Protein AF-A0A397IY82-F1 (afdb_monomer_lite)

InterPro domains:
  IPR011335 Restriction endonuclease type II-like [SSF52980] (8-62)

Radius of gyration: 42.34 Å; chains: 1; bounding box: 82×39×107 Å

pLDDT: mean 76.05, std 20.31, range [36.28, 97.94]

Structure (mmCIF, N/CA/C/O backbone):
data_AF-A0A397IY82-F1
#
_entry.id   AF-A0A397IY82-F1
#
loop_
_atom_site.group_PDB
_atom_site.id
_atom_site.type_symbol
_atom_site.label_atom_id
_atom_site.label_alt_id
_atom_site.label_comp_id
_atom_site.label_asym_id
_atom_site.label_entity_id
_atom_site.label_seq_id
_atom_site.pdbx_PDB_ins_code
_atom_site.Cartn_x
_atom_site.Cartn_y
_atom_site.Cartn_z
_atom_site.occupancy
_atom_site.B_iso_or_equiv
_atom_site.auth_seq_id
_atom_site.auth_comp_id
_atom_site.auth_asym_id
_atom_site.auth_atom_id
_atom_site.pdbx_PDB_model_num
ATOM 1 N N . MET A 1 1 ? 24.489 -27.872 -37.415 1.00 37.66 1 MET A N 1
ATOM 2 C CA . MET A 1 1 ? 24.219 -27.002 -36.257 1.00 37.66 1 MET A CA 1
ATOM 3 C C . MET A 1 1 ? 25.438 -26.123 -36.107 1.00 37.66 1 MET A C 1
ATOM 5 O O . MET A 1 1 ? 26.478 -26.628 -35.717 1.00 37.66 1 MET A O 1
ATOM 9 N N . SER A 1 2 ? 25.359 -24.897 -36.610 1.00 36.28 2 SER A N 1
ATOM 10 C CA . SER A 1 2 ? 26.446 -23.918 -36.599 1.00 36.28 2 SER A CA 1
ATOM 11 C C . SER A 1 2 ? 26.082 -22.842 -35.586 1.00 36.28 2 SER A C 1
ATOM 13 O O . SER A 1 2 ? 25.026 -22.225 -35.716 1.00 36.28 2 SER A O 1
ATOM 15 N N . ASP A 1 3 ? 26.927 -22.679 -34.573 1.00 41.50 3 ASP A N 1
ATOM 16 C CA . ASP A 1 3 ? 26.772 -21.712 -33.490 1.00 41.50 3 ASP A CA 1
ATOM 17 C C . ASP A 1 3 ? 26.887 -20.278 -34.036 1.00 41.50 3 ASP A C 1
ATOM 19 O O . ASP A 1 3 ? 27.980 -19.726 -34.157 1.00 41.50 3 ASP A O 1
ATOM 23 N N . SER A 1 4 ? 25.757 -19.664 -34.395 1.00 46.00 4 SER A N 1
ATOM 24 C CA . SER A 1 4 ? 25.658 -18.260 -34.819 1.00 46.00 4 SER A CA 1
ATOM 25 C C . SER A 1 4 ? 25.541 -17.332 -33.602 1.00 46.00 4 SER A C 1
ATOM 27 O O . SER A 1 4 ? 24.536 -16.656 -33.401 1.00 46.00 4 SER A O 1
ATOM 29 N N . ASN A 1 5 ? 26.559 -17.361 -32.742 1.00 49.09 5 ASN A N 1
ATOM 30 C CA . ASN A 1 5 ? 26.774 -16.348 -31.705 1.00 49.09 5 ASN A CA 1
ATOM 31 C C . ASN A 1 5 ? 27.835 -15.356 -32.196 1.00 49.09 5 ASN A C 1
ATOM 33 O O . ASN A 1 5 ? 28.826 -15.095 -31.507 1.00 49.09 5 ASN A O 1
ATOM 37 N N . SER A 1 6 ? 27.679 -14.843 -33.419 1.00 61.25 6 SER A N 1
ATOM 38 C CA . SER A 1 6 ? 28.545 -13.764 -33.876 1.00 61.25 6 SER A CA 1
ATOM 39 C C . SER A 1 6 ? 28.092 -12.454 -33.221 1.00 61.25 6 SER A C 1
ATOM 41 O O . SER A 1 6 ? 26.908 -12.232 -32.971 1.00 61.25 6 SER A O 1
ATOM 43 N N . ILE A 1 7 ? 29.037 -11.568 -32.905 1.00 58.38 7 ILE A N 1
ATOM 44 C CA . ILE A 1 7 ? 28.741 -10.226 -32.372 1.00 58.38 7 ILE A CA 1
ATOM 45 C C . ILE A 1 7 ? 27.779 -9.465 -33.312 1.00 58.38 7 ILE A C 1
ATOM 47 O O . ILE A 1 7 ? 26.938 -8.702 -32.837 1.00 58.38 7 ILE A O 1
ATOM 51 N N . GLY A 1 8 ? 27.846 -9.748 -34.621 1.00 60.19 8 GLY A N 1
ATOM 52 C CA . GLY A 1 8 ? 26.930 -9.228 -35.637 1.00 60.19 8 GLY A CA 1
ATOM 53 C C . GLY A 1 8 ? 25.472 -9.640 -35.418 1.00 60.19 8 GLY A C 1
ATOM 54 O O . GLY A 1 8 ? 24.603 -8.771 -35.429 1.00 60.19 8 GLY A O 1
ATOM 55 N N . ASP A 1 9 ? 25.205 -10.912 -35.104 1.00 66.81 9 ASP A N 1
ATOM 56 C CA . ASP A 1 9 ? 23.837 -11.421 -34.891 1.00 66.81 9 ASP A CA 1
ATOM 57 C C . ASP A 1 9 ? 23.149 -10.742 -33.691 1.00 66.81 9 ASP A C 1
ATOM 59 O O . ASP A 1 9 ? 21.949 -10.449 -33.717 1.00 66.81 9 ASP A O 1
ATOM 63 N N . ASN A 1 10 ? 23.919 -10.442 -32.638 1.00 70.69 10 ASN A N 1
ATOM 64 C CA . ASN A 1 10 ? 23.425 -9.732 -31.454 1.00 70.69 10 ASN A CA 1
ATOM 65 C C . ASN A 1 10 ? 23.108 -8.261 -31.756 1.00 70.69 10 ASN A C 1
ATOM 67 O O . ASN A 1 10 ? 22.097 -7.737 -31.282 1.00 70.69 10 ASN A O 1
ATOM 71 N N . PHE A 1 11 ? 23.955 -7.591 -32.542 1.00 75.06 11 PHE A N 1
ATOM 72 C CA . PHE A 1 11 ? 23.732 -6.201 -32.936 1.00 75.06 11 PHE A CA 1
ATOM 73 C C . PHE A 1 11 ? 22.514 -6.069 -33.857 1.00 75.06 11 PHE A C 1
ATOM 75 O O . PHE A 1 11 ? 21.655 -5.214 -33.634 1.00 75.06 11 PHE A O 1
ATOM 82 N N . GLU A 1 12 ? 22.375 -6.967 -34.828 1.00 78.62 12 GLU A N 1
ATOM 83 C CA . GLU A 1 12 ? 21.211 -7.020 -35.708 1.00 78.62 12 GLU A CA 1
ATOM 84 C C . GLU A 1 12 ? 19.914 -7.277 -34.919 1.00 78.62 12 GLU A C 1
ATOM 86 O O . GLU A 1 12 ? 18.902 -6.603 -35.127 1.00 78.62 12 GLU A O 1
ATOM 91 N N . GLN A 1 13 ? 19.944 -8.193 -33.943 1.00 80.56 13 GLN A N 1
ATOM 92 C CA . GLN A 1 13 ? 18.797 -8.468 -33.072 1.00 80.56 13 GLN A CA 1
ATOM 93 C C . GLN A 1 13 ? 18.370 -7.236 -32.255 1.00 80.56 13 GLN A C 1
ATOM 95 O O . GLN A 1 13 ? 17.172 -6.998 -32.084 1.00 80.56 13 GLN A O 1
ATOM 100 N N . LEU A 1 14 ? 19.322 -6.436 -31.767 1.00 79.56 14 LEU A N 1
ATOM 101 C CA . LEU A 1 14 ? 19.031 -5.188 -31.052 1.00 79.56 14 LEU A CA 1
ATOM 102 C C . LEU A 1 14 ? 18.352 -4.159 -31.960 1.00 79.56 14 LEU A C 1
ATOM 104 O O . LEU A 1 14 ? 17.339 -3.571 -31.571 1.00 79.56 14 LEU A O 1
ATOM 108 N N . VAL A 1 15 ? 18.868 -3.974 -33.178 1.00 82.38 15 VAL A N 1
ATOM 109 C CA . VAL A 1 15 ? 18.277 -3.067 -34.174 1.00 82.38 15 VAL A CA 1
ATOM 110 C C . VAL A 1 15 ? 16.856 -3.507 -34.538 1.00 82.38 15 VAL A C 1
ATOM 112 O O . VAL A 1 15 ? 15.945 -2.676 -34.574 1.00 82.38 15 VAL A O 1
ATOM 115 N N . LEU A 1 16 ? 16.630 -4.811 -34.715 1.00 83.12 16 LEU A N 1
ATOM 116 C CA . LEU A 1 16 ? 15.302 -5.370 -34.971 1.00 83.12 16 LEU A CA 1
ATOM 117 C C . LEU A 1 16 ? 14.317 -5.044 -33.833 1.00 83.12 16 LEU A C 1
ATOM 119 O O . LEU A 1 16 ? 13.211 -4.563 -34.085 1.00 83.12 16 LEU A O 1
ATOM 123 N N . CYS A 1 17 ? 14.725 -5.253 -32.577 1.00 80.19 17 CYS A N 1
ATOM 124 C CA . CYS A 1 17 ? 13.898 -4.962 -31.401 1.00 80.19 17 CYS A CA 1
ATOM 125 C C . CYS A 1 17 ? 13.532 -3.473 -31.288 1.00 80.19 17 CYS A C 1
ATOM 127 O O . CYS A 1 17 ? 12.402 -3.141 -30.919 1.00 80.19 17 CYS A O 1
ATOM 129 N N . LEU A 1 18 ? 14.459 -2.572 -31.621 1.00 82.31 18 LEU A N 1
ATOM 130 C CA . LEU A 1 18 ? 14.212 -1.126 -31.608 1.00 82.31 18 LEU A CA 1
ATOM 131 C C . LEU A 1 18 ? 13.189 -0.714 -32.666 1.00 82.31 18 LEU A C 1
ATOM 133 O O . LEU A 1 18 ? 12.260 0.034 -32.363 1.00 82.31 18 LEU A O 1
ATOM 137 N N . LEU A 1 19 ? 13.329 -1.232 -33.887 1.00 84.56 19 LEU A N 1
ATOM 138 C CA . LEU A 1 19 ? 12.406 -0.937 -34.983 1.00 84.56 19 LEU A CA 1
ATOM 139 C C . LEU A 1 19 ? 10.995 -1.457 -34.673 1.00 84.56 19 LEU A C 1
ATOM 141 O O . LEU A 1 19 ? 10.022 -0.718 -34.834 1.00 84.56 19 LEU A O 1
ATOM 145 N N . LEU A 1 20 ? 10.878 -2.669 -34.122 1.00 82.19 20 LEU A N 1
ATOM 146 C CA . LEU A 1 20 ? 9.595 -3.205 -33.654 1.00 82.19 20 LEU A CA 1
ATOM 147 C C . LEU A 1 20 ? 8.976 -2.342 -32.544 1.00 82.19 20 LEU A C 1
ATOM 149 O O . LEU A 1 20 ? 7.778 -2.068 -32.572 1.00 82.19 20 LEU A O 1
ATOM 153 N N . SER A 1 21 ? 9.791 -1.855 -31.602 1.00 78.00 21 SER A N 1
ATOM 154 C CA . SER A 1 21 ? 9.334 -0.972 -30.515 1.00 78.00 21 SER A CA 1
ATOM 155 C C . SER A 1 21 ? 8.841 0.392 -31.015 1.00 78.00 21 SER A C 1
ATOM 157 O O . SER A 1 21 ? 8.045 1.045 -30.343 1.00 78.00 21 SER A O 1
ATOM 159 N N . ALA A 1 22 ? 9.291 0.815 -32.198 1.00 80.69 22 ALA A N 1
ATOM 160 C CA . ALA A 1 22 ? 8.836 2.018 -32.888 1.00 80.69 22 ALA A CA 1
ATOM 161 C C . ALA A 1 22 ? 7.638 1.767 -33.830 1.00 80.69 22 ALA A C 1
ATOM 163 O O . ALA A 1 22 ? 7.318 2.626 -34.649 1.00 80.69 22 ALA A O 1
ATOM 164 N N . ASN A 1 23 ? 6.964 0.611 -33.727 1.00 85.38 23 ASN A N 1
ATOM 165 C CA . ASN A 1 23 ? 5.872 0.179 -34.612 1.00 85.38 23 ASN A CA 1
ATOM 166 C C . ASN A 1 23 ? 6.265 0.095 -36.099 1.00 85.38 23 ASN A C 1
ATOM 168 O O . ASN A 1 23 ? 5.424 0.257 -36.988 1.00 85.38 23 ASN A O 1
ATOM 172 N N . VAL A 1 24 ? 7.538 -0.174 -36.389 1.00 86.06 24 VAL A N 1
ATOM 173 C CA . VAL A 1 24 ? 7.998 -0.469 -37.747 1.00 86.06 24 VAL A CA 1
ATOM 174 C C . VAL A 1 24 ? 7.767 -1.949 -38.040 1.00 86.06 24 VAL A C 1
ATOM 176 O O . VAL A 1 24 ? 8.139 -2.816 -37.249 1.00 86.06 24 VAL A O 1
ATOM 179 N N . VAL A 1 25 ? 7.189 -2.257 -39.203 1.00 87.06 25 VAL A N 1
ATOM 180 C CA . VAL A 1 25 ? 7.074 -3.642 -39.678 1.00 87.06 25 VAL A CA 1
ATOM 181 C C . VAL A 1 25 ? 8.408 -4.030 -40.300 1.00 87.06 25 VAL A C 1
ATOM 183 O O . VAL A 1 25 ? 8.731 -3.532 -41.374 1.00 87.06 25 VAL A O 1
ATOM 186 N N . VAL A 1 26 ? 9.184 -4.888 -39.637 1.00 89.81 26 VAL A N 1
ATOM 187 C CA . VAL A 1 26 ? 10.527 -5.307 -40.077 1.00 89.81 26 VAL A CA 1
ATOM 188 C C . VAL A 1 26 ? 10.691 -6.823 -40.086 1.00 89.81 26 VAL A C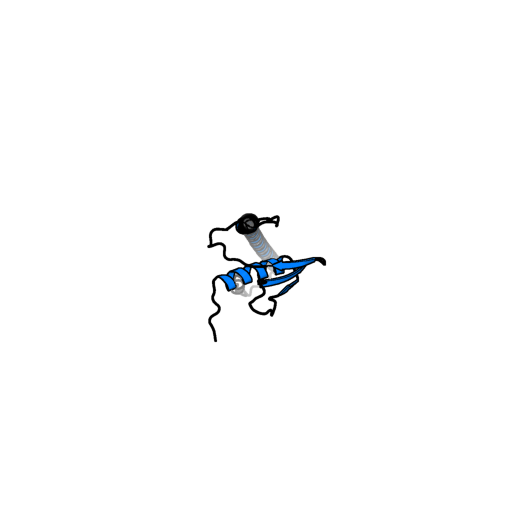 1
ATOM 190 O O . VAL A 1 26 ? 10.017 -7.537 -39.345 1.00 89.81 26 VAL A O 1
ATOM 193 N N . SER A 1 27 ? 11.608 -7.316 -40.916 1.00 84.31 27 SER A N 1
ATOM 194 C CA . SER A 1 27 ? 11.978 -8.730 -41.006 1.00 84.31 27 SER A CA 1
ATOM 195 C C . SER A 1 27 ? 13.418 -8.902 -41.491 1.00 84.31 27 SER A C 1
ATOM 197 O O . SER A 1 27 ? 13.970 -8.007 -42.137 1.00 84.31 27 SER A O 1
ATOM 199 N N . ARG A 1 28 ? 13.997 -10.074 -41.208 1.00 84.56 28 ARG A N 1
ATOM 200 C CA . ARG A 1 28 ? 15.257 -10.516 -41.812 1.00 84.56 28 ARG A CA 1
ATOM 201 C C . ARG A 1 28 ? 14.983 -11.020 -43.227 1.00 84.56 28 ARG A C 1
ATOM 203 O O . ARG A 1 28 ? 14.172 -11.942 -43.378 1.00 84.56 28 ARG A O 1
ATOM 210 N N . PRO A 1 29 ? 15.589 -10.431 -44.263 1.00 82.00 29 PRO A N 1
ATOM 211 C CA . PRO A 1 29 ? 15.344 -10.857 -45.624 1.00 82.00 29 PRO A CA 1
ATOM 212 C C . PRO A 1 29 ? 16.097 -12.165 -45.914 1.00 82.00 29 PRO A C 1
ATOM 214 O O . PRO A 1 29 ? 17.236 -12.356 -45.506 1.00 82.00 29 PRO A O 1
ATOM 217 N N . ASN A 1 30 ? 15.459 -13.086 -46.638 1.00 77.44 30 ASN A N 1
ATOM 218 C CA . ASN A 1 30 ? 16.096 -14.327 -47.084 1.00 77.44 30 ASN A CA 1
ATOM 219 C C . ASN A 1 30 ? 16.757 -14.098 -48.452 1.00 77.44 30 ASN A C 1
ATOM 221 O O . ASN A 1 30 ? 16.217 -14.495 -49.487 1.00 77.44 30 ASN A O 1
ATOM 225 N N . LEU A 1 31 ? 17.864 -13.356 -48.451 1.00 72.88 31 LEU A N 1
ATOM 226 C CA . LEU A 1 31 ? 18.595 -12.942 -49.650 1.00 72.88 31 LEU A CA 1
ATOM 227 C C . LEU A 1 31 ? 19.921 -13.708 -49.778 1.00 72.88 31 LEU A C 1
ATOM 229 O O . LEU A 1 31 ? 20.465 -14.171 -48.776 1.00 72.88 31 LEU A O 1
ATOM 233 N N . PRO A 1 32 ? 20.451 -13.873 -51.005 1.00 69.94 32 PRO A N 1
ATOM 234 C CA . PRO A 1 32 ? 21.789 -14.420 -51.198 1.00 69.94 32 PRO A CA 1
ATOM 235 C C . PRO A 1 32 ? 22.834 -13.532 -50.506 1.00 69.94 32 PRO A C 1
ATOM 237 O O . PRO A 1 32 ? 22.685 -12.312 -50.485 1.00 69.94 32 PRO A O 1
ATOM 240 N N . SER A 1 33 ? 23.905 -14.146 -49.991 1.00 62.00 33 SER A N 1
ATOM 241 C CA . SER A 1 33 ? 24.966 -13.517 -49.176 1.00 62.00 33 SER A CA 1
ATOM 242 C C . SER A 1 33 ? 25.663 -12.307 -49.805 1.00 62.00 33 SER A C 1
ATOM 244 O O . SER A 1 33 ? 26.395 -11.599 -49.125 1.00 62.00 33 SER A O 1
ATOM 246 N N . ASP A 1 34 ? 25.455 -12.084 -51.099 1.00 60.47 34 ASP A N 1
ATOM 247 C CA . ASP A 1 34 ? 26.058 -10.996 -51.865 1.00 60.47 34 ASP A CA 1
ATOM 248 C C . ASP A 1 34 ? 25.254 -9.688 -51.750 1.00 60.47 34 ASP A C 1
ATOM 250 O O . ASP A 1 34 ? 25.698 -8.639 -52.220 1.00 60.47 34 ASP A O 1
ATOM 254 N N . GLN A 1 35 ? 24.061 -9.729 -51.141 1.00 62.94 35 GLN A N 1
ATOM 255 C CA . GLN A 1 35 ? 23.290 -8.536 -50.805 1.00 62.94 35 GLN A CA 1
ATOM 256 C C . GLN A 1 35 ? 23.567 -8.124 -49.362 1.00 62.94 35 GLN A C 1
ATOM 258 O O . GLN A 1 35 ? 23.198 -8.800 -48.410 1.00 62.94 35 GLN A O 1
ATOM 263 N N . GLU A 1 36 ? 24.203 -6.966 -49.235 1.00 74.44 36 GLU A N 1
ATOM 264 C CA . GLU A 1 36 ? 24.573 -6.274 -48.001 1.00 74.44 36 GLU A CA 1
ATOM 265 C C . GLU A 1 36 ? 23.333 -5.687 -47.265 1.00 74.44 36 GLU A C 1
ATOM 267 O O . GLU A 1 36 ? 23.288 -4.498 -46.952 1.00 74.44 36 GLU A O 1
ATOM 272 N N . ILE A 1 37 ? 22.281 -6.487 -47.041 1.00 80.62 37 ILE A N 1
ATOM 273 C CA . ILE A 1 37 ? 21.038 -6.065 -46.371 1.00 80.62 37 ILE A CA 1
ATOM 274 C C . ILE A 1 37 ? 20.710 -7.023 -45.229 1.00 80.62 37 ILE A C 1
ATOM 276 O O . ILE A 1 37 ? 20.391 -8.185 -45.470 1.00 80.62 37 ILE A O 1
ATOM 280 N N . ASP A 1 38 ? 20.670 -6.493 -44.008 1.00 82.62 38 ASP A N 1
ATOM 281 C CA . ASP A 1 38 ? 20.447 -7.297 -42.802 1.00 82.62 38 ASP A CA 1
ATOM 282 C C . ASP A 1 38 ? 18.988 -7.222 -42.325 1.00 82.62 38 ASP A C 1
ATOM 284 O O . ASP A 1 38 ? 18.400 -8.218 -41.907 1.00 82.62 38 ASP A O 1
ATOM 288 N N . ILE A 1 39 ? 18.341 -6.053 -42.436 1.00 87.19 39 ILE A N 1
ATOM 289 C CA . ILE A 1 39 ? 16.934 -5.872 -42.040 1.00 87.19 39 ILE A CA 1
ATOM 290 C C . ILE A 1 39 ? 16.187 -5.080 -43.113 1.00 87.19 39 ILE A C 1
ATOM 292 O O . ILE A 1 39 ? 16.645 -4.034 -43.575 1.00 87.19 39 ILE A O 1
ATOM 296 N N . MET A 1 40 ? 14.988 -5.542 -43.466 1.00 87.75 40 MET A N 1
ATOM 297 C CA . MET A 1 40 ? 14.086 -4.836 -44.374 1.00 87.75 40 MET A CA 1
ATOM 298 C C . MET A 1 40 ? 12.712 -4.651 -43.736 1.00 87.75 40 MET A C 1
ATOM 300 O O . MET A 1 40 ? 12.209 -5.531 -43.032 1.00 87.75 40 MET A O 1
ATOM 304 N N . GLY A 1 41 ? 12.081 -3.511 -43.991 1.00 88.88 41 GLY A N 1
ATOM 305 C CA . GLY A 1 41 ? 10.773 -3.215 -43.438 1.00 88.88 41 GLY A CA 1
ATOM 306 C C . GLY A 1 41 ? 10.053 -2.050 -44.087 1.00 88.88 41 GLY A C 1
ATOM 307 O O . GLY A 1 41 ? 10.467 -1.518 -45.117 1.00 88.88 41 GLY A O 1
ATOM 308 N N . SER A 1 42 ? 8.952 -1.654 -43.461 1.00 87.69 42 SER A N 1
ATOM 309 C CA . SER A 1 42 ? 8.165 -0.501 -43.873 1.00 87.69 42 SER A CA 1
ATOM 310 C C . SER A 1 42 ? 7.656 0.293 -42.678 1.00 87.69 42 SER A C 1
ATOM 312 O O . SER A 1 42 ? 7.251 -0.281 -41.662 1.00 87.69 42 SER A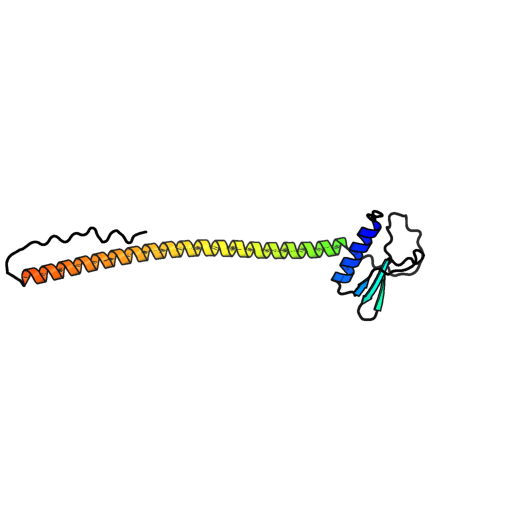 O 1
ATOM 314 N N . TYR A 1 43 ? 7.640 1.615 -42.824 1.00 88.06 43 TYR A N 1
ATOM 315 C CA . TYR A 1 43 ? 7.064 2.541 -41.854 1.00 88.06 43 TYR A CA 1
ATOM 316 C C . TYR A 1 43 ? 6.318 3.648 -42.592 1.00 88.06 43 TYR A C 1
ATOM 318 O O . TYR A 1 43 ? 6.898 4.317 -43.441 1.00 88.06 43 TYR A O 1
ATOM 326 N N . HIS A 1 44 ? 5.025 3.827 -42.308 1.00 87.12 44 HIS A N 1
ATOM 327 C CA . HIS A 1 44 ? 4.182 4.862 -42.930 1.00 87.12 44 HIS A CA 1
ATOM 328 C C . HIS A 1 44 ? 4.282 4.960 -44.469 1.00 87.12 44 HIS A C 1
ATOM 330 O O . HIS A 1 44 ? 4.289 6.050 -45.031 1.00 87.12 44 HIS A O 1
ATOM 336 N N . GLY A 1 45 ? 4.350 3.816 -45.159 1.00 84.62 45 GLY A N 1
ATOM 337 C CA . GLY A 1 45 ? 4.432 3.761 -46.625 1.00 84.62 45 GLY A CA 1
ATOM 338 C C . GLY A 1 45 ? 5.839 3.950 -47.203 1.00 84.62 45 GLY A C 1
ATOM 339 O O . GLY A 1 45 ? 6.002 3.867 -48.418 1.00 84.62 45 GLY A O 1
ATOM 340 N N . PHE A 1 46 ? 6.855 4.146 -46.362 1.00 84.38 46 PHE A N 1
ATOM 341 C CA . PHE A 1 46 ? 8.259 4.183 -46.767 1.00 84.38 46 PHE A CA 1
ATOM 342 C C . PHE A 1 46 ? 8.912 2.816 -46.584 1.00 84.38 46 PHE A C 1
ATOM 344 O O . PHE A 1 46 ? 8.686 2.152 -45.571 1.00 84.38 46 PHE A O 1
ATOM 351 N N . ALA A 1 47 ? 9.743 2.417 -47.548 1.00 86.44 47 ALA A N 1
ATOM 352 C CA . ALA A 1 47 ? 10.610 1.254 -47.414 1.00 86.44 47 ALA A CA 1
ATOM 353 C C . ALA A 1 47 ? 11.817 1.605 -46.535 1.00 86.44 47 ALA A C 1
ATOM 355 O O . ALA A 1 47 ? 12.456 2.640 -46.728 1.00 86.44 47 ALA A O 1
ATOM 356 N N . ILE A 1 48 ? 12.124 0.729 -45.583 1.00 84.00 48 ILE A N 1
ATOM 357 C CA . ILE A 1 48 ? 13.289 0.823 -44.706 1.00 84.00 48 ILE A CA 1
ATOM 358 C C . ILE A 1 48 ? 14.204 -0.346 -45.039 1.00 84.00 48 ILE A C 1
ATOM 360 O O . ILE A 1 48 ? 13.780 -1.500 -45.030 1.00 84.00 48 ILE A O 1
ATOM 364 N N . ILE A 1 49 ? 15.461 -0.032 -45.322 1.00 86.56 49 ILE A N 1
ATOM 365 C CA . ILE A 1 49 ? 16.527 -0.997 -45.572 1.00 86.56 49 ILE A CA 1
ATOM 366 C C . ILE A 1 49 ? 17.642 -0.639 -44.601 1.00 86.56 49 ILE A C 1
ATOM 368 O O . ILE A 1 49 ? 18.079 0.513 -44.565 1.00 86.56 49 ILE A O 1
ATOM 372 N N . VAL A 1 50 ? 18.058 -1.602 -43.786 1.00 83.19 50 VAL A N 1
ATOM 373 C CA . VAL A 1 50 ? 19.100 -1.412 -42.782 1.00 83.19 50 VAL A CA 1
ATOM 374 C C . VAL A 1 50 ? 20.221 -2.393 -43.042 1.00 83.19 50 VAL A C 1
ATOM 376 O O . VAL A 1 50 ? 19.997 -3.587 -43.241 1.00 83.19 50 VAL A O 1
ATOM 379 N N . GLN A 1 51 ? 21.427 -1.847 -42.996 1.00 84.56 51 GLN A N 1
ATOM 380 C CA . GLN A 1 51 ? 22.655 -2.603 -43.010 1.00 84.56 51 GLN A CA 1
ATOM 381 C C . GLN A 1 51 ? 23.429 -2.337 -41.715 1.00 84.56 51 GLN A C 1
ATOM 383 O O . GLN A 1 51 ? 23.728 -1.190 -41.370 1.00 84.56 51 GLN A O 1
ATOM 388 N N . CYS A 1 52 ? 23.750 -3.405 -41.006 1.00 78.25 52 CYS A N 1
ATOM 389 C CA . CYS A 1 52 ? 24.459 -3.455 -39.746 1.00 78.25 52 CYS A CA 1
ATOM 390 C C . CYS A 1 52 ? 25.951 -3.713 -40.007 1.00 78.25 52 CYS A C 1
ATOM 392 O O . CYS A 1 52 ? 26.371 -4.842 -40.237 1.00 78.25 52 CYS A O 1
ATOM 394 N N . LYS A 1 53 ? 26.783 -2.665 -39.946 1.00 73.25 53 LYS A N 1
ATOM 395 C CA . LYS A 1 53 ? 28.250 -2.800 -40.017 1.00 73.25 53 LYS A CA 1
ATOM 396 C C . LYS A 1 53 ? 28.872 -2.622 -38.636 1.00 73.25 53 LYS A C 1
ATOM 398 O O . LYS A 1 53 ? 28.613 -1.620 -37.973 1.00 73.25 53 LYS A O 1
ATOM 403 N N . ASP A 1 54 ? 29.724 -3.563 -38.233 1.00 64.94 54 ASP A N 1
ATOM 404 C CA . ASP A 1 54 ? 30.592 -3.388 -37.067 1.00 64.94 54 ASP A CA 1
ATOM 405 C C . ASP A 1 54 ? 31.709 -2.389 -37.424 1.00 64.94 54 ASP A C 1
ATOM 407 O O . ASP A 1 54 ? 32.463 -2.585 -38.380 1.00 64.94 54 ASP A O 1
ATOM 411 N N . LEU A 1 55 ? 31.785 -1.278 -36.692 1.00 60.78 55 LEU A N 1
ATOM 412 C CA . LEU A 1 55 ? 32.669 -0.143 -36.987 1.00 60.78 55 LEU A CA 1
ATOM 413 C C . LEU A 1 55 ? 34.086 -0.297 -36.414 1.00 60.78 55 LEU A C 1
ATOM 415 O O . LEU A 1 55 ? 34.854 0.663 -36.406 1.00 60.78 55 LEU A O 1
ATOM 419 N N . ASN A 1 56 ? 34.487 -1.501 -36.002 1.00 53.97 56 ASN A N 1
ATOM 420 C CA . ASN A 1 56 ? 35.858 -1.790 -35.558 1.00 53.97 56 ASN A CA 1
ATOM 421 C C . ASN A 1 56 ? 36.931 -1.713 -36.674 1.00 53.97 56 ASN A C 1
ATOM 423 O O . ASN A 1 56 ? 38.087 -2.075 -36.452 1.00 53.97 56 ASN A O 1
ATOM 427 N N . VAL A 1 57 ? 36.587 -1.208 -37.864 1.00 48.09 57 VAL A N 1
ATOM 428 C CA . VAL A 1 57 ? 37.515 -0.932 -38.970 1.00 48.09 57 VAL A CA 1
ATOM 429 C C . VAL A 1 57 ? 37.565 0.585 -39.213 1.00 48.09 57 VAL A C 1
ATOM 431 O O . VAL A 1 57 ? 36.507 1.205 -39.339 1.00 48.09 57 VAL A O 1
ATOM 434 N N . PRO A 1 58 ? 38.756 1.215 -39.298 1.00 39.25 58 PRO A N 1
ATOM 435 C CA . PRO A 1 58 ? 38.866 2.651 -39.534 1.00 39.25 58 PRO A CA 1
ATOM 436 C C . PRO A 1 58 ? 38.196 3.022 -40.861 1.00 39.25 58 PRO A C 1
ATOM 438 O O . PRO A 1 58 ? 38.555 2.522 -41.926 1.00 39.25 58 PRO A O 1
ATOM 441 N N . ILE A 1 59 ? 37.190 3.890 -40.768 1.00 46.97 59 ILE A N 1
ATOM 442 C CA . ILE A 1 59 ? 36.307 4.282 -41.866 1.00 46.97 59 ILE A CA 1
ATOM 443 C C . ILE A 1 59 ? 37.121 5.017 -42.940 1.00 46.97 59 ILE A C 1
ATOM 445 O O . ILE A 1 59 ? 37.485 6.183 -42.784 1.00 46.97 59 ILE A O 1
ATOM 449 N N . GLY A 1 60 ? 37.361 4.342 -44.065 1.00 41.78 60 GLY A N 1
ATOM 450 C CA . GLY A 1 60 ? 37.618 4.995 -45.343 1.00 41.78 60 GLY A CA 1
ATOM 451 C C . GLY A 1 60 ? 36.325 5.654 -45.815 1.00 41.78 60 GLY A C 1
ATOM 452 O O . GLY A 1 60 ? 35.348 4.978 -46.128 1.00 41.78 60 GLY A O 1
ATOM 453 N N . VAL A 1 61 ? 36.300 6.982 -45.796 1.00 42.16 61 VAL A N 1
ATOM 454 C CA . VAL A 1 61 ? 35.132 7.797 -46.139 1.00 42.16 61 VAL A CA 1
ATOM 455 C C . VAL A 1 61 ? 34.745 7.563 -47.602 1.00 42.16 61 VAL A C 1
ATOM 457 O O . VAL A 1 61 ? 35.553 7.793 -48.500 1.00 42.16 61 VAL A O 1
ATOM 460 N N . SER A 1 62 ? 33.498 7.166 -47.859 1.00 36.59 62 SER A N 1
ATOM 461 C CA . SER A 1 62 ? 32.865 7.380 -49.161 1.00 36.59 62 SER A CA 1
ATOM 462 C C . SER A 1 62 ? 31.441 7.906 -48.985 1.00 36.59 62 SER A C 1
ATOM 464 O O . SER A 1 62 ? 30.807 7.753 -47.943 1.00 36.59 62 SER A O 1
ATOM 466 N N . SER A 1 63 ? 31.043 8.676 -49.985 1.00 45.75 63 SER A N 1
ATOM 467 C CA . SER A 1 63 ? 30.123 9.805 -49.965 1.00 45.75 63 SER A CA 1
ATOM 468 C C . SER A 1 63 ? 28.629 9.468 -49.977 1.00 45.75 63 SER A C 1
ATOM 470 O O . SER A 1 63 ? 28.201 8.474 -50.550 1.00 45.75 63 SER A O 1
ATOM 472 N N . SER A 1 64 ? 27.850 10.448 -49.506 1.00 43.81 64 SER A N 1
ATOM 473 C CA . SER A 1 64 ? 26.402 10.650 -49.688 1.00 43.81 64 SER A CA 1
ATOM 474 C C . SER A 1 64 ? 25.459 9.790 -48.840 1.00 43.81 64 SER A C 1
ATOM 476 O O . SER A 1 64 ? 24.835 8.841 -49.291 1.00 43.81 64 SER A O 1
ATOM 478 N N . GLY A 1 65 ? 25.272 10.227 -47.601 1.00 38.66 65 GLY A N 1
ATOM 479 C CA . GLY A 1 65 ? 24.127 9.882 -46.770 1.00 38.66 65 GLY A CA 1
ATOM 480 C C . 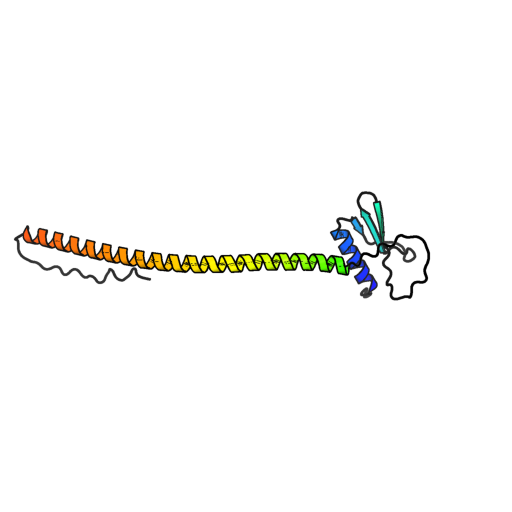GLY A 1 65 ? 24.176 10.766 -45.535 1.00 38.66 65 GLY A C 1
ATOM 481 O O . GLY A 1 65 ? 25.210 10.835 -44.880 1.00 38.66 65 GLY A O 1
ATOM 482 N N . ASN A 1 66 ? 23.108 11.508 -45.242 1.00 39.03 66 ASN A N 1
ATOM 483 C CA . ASN A 1 66 ? 23.022 12.271 -43.999 1.00 39.03 66 ASN A CA 1
ATOM 484 C C . ASN A 1 66 ? 22.900 11.270 -42.842 1.00 39.03 66 ASN A C 1
ATOM 486 O O . ASN A 1 66 ? 21.797 10.843 -42.503 1.00 39.03 66 ASN A O 1
ATOM 490 N N . THR A 1 67 ? 24.030 10.846 -42.283 1.00 40.88 67 THR A N 1
ATOM 491 C CA . THR A 1 67 ? 24.079 9.893 -41.174 1.00 40.88 67 THR A CA 1
ATOM 492 C C . THR A 1 67 ? 23.709 10.621 -39.886 1.00 40.88 67 THR A C 1
ATOM 494 O O . THR A 1 67 ? 24.531 11.309 -39.283 1.00 40.88 67 THR A O 1
ATOM 497 N N . TRP A 1 68 ? 22.454 10.495 -39.457 1.00 42.97 68 TRP A N 1
ATOM 498 C CA . TRP A 1 68 ? 22.034 10.922 -38.125 1.00 42.97 68 TRP A CA 1
ATOM 499 C C . TRP A 1 68 ? 22.509 9.870 -37.120 1.00 42.97 68 TRP A C 1
ATOM 501 O O . TRP A 1 68 ? 21.831 8.877 -36.876 1.00 42.9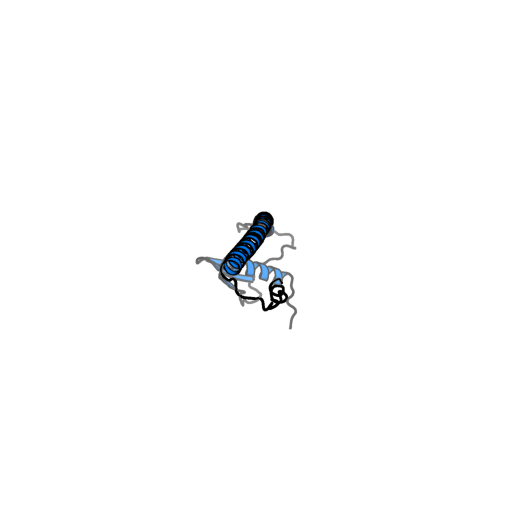7 68 TRP A O 1
ATOM 511 N N . SER A 1 69 ? 23.704 10.067 -36.562 1.00 45.09 69 SER A N 1
ATOM 512 C CA . SER A 1 69 ? 24.159 9.300 -35.400 1.00 45.09 69 SER A CA 1
ATOM 513 C C . SER A 1 69 ? 23.399 9.798 -34.171 1.00 45.09 69 SER A C 1
ATOM 515 O O . SER A 1 69 ? 23.786 10.775 -33.533 1.00 45.09 69 SER A O 1
ATOM 517 N N . ILE A 1 70 ? 22.262 9.175 -33.873 1.00 51.31 70 ILE A N 1
ATOM 518 C CA . ILE A 1 70 ? 21.634 9.312 -32.560 1.00 51.31 70 ILE A CA 1
ATOM 519 C C . ILE A 1 70 ? 22.354 8.310 -31.658 1.00 51.31 70 ILE A C 1
ATOM 521 O O . ILE A 1 70 ? 22.242 7.104 -31.873 1.00 51.31 70 ILE A O 1
ATOM 525 N N . CYS A 1 71 ? 23.105 8.795 -30.663 1.00 54.75 71 CYS A N 1
ATOM 526 C CA . CYS A 1 71 ? 23.679 7.938 -29.625 1.00 54.75 71 CYS A CA 1
ATOM 527 C C . CYS A 1 71 ? 22.540 7.244 -28.870 1.00 54.75 71 CYS A C 1
ATOM 529 O O . CYS A 1 71 ? 21.907 7.829 -27.995 1.00 54.75 71 CYS A O 1
ATOM 531 N N . LEU A 1 72 ? 22.270 5.992 -29.232 1.00 58.66 72 LEU A N 1
ATOM 532 C CA . LEU A 1 72 ? 21.199 5.165 -28.679 1.00 58.66 72 LEU A CA 1
ATOM 533 C C . LEU A 1 72 ? 21.278 5.046 -27.146 1.00 58.66 72 LEU A C 1
ATOM 535 O O . LEU A 1 72 ? 20.259 4.992 -26.460 1.00 58.66 72 LEU A O 1
ATOM 539 N N . GLU A 1 73 ? 22.501 5.063 -26.621 1.00 60.03 73 GLU A N 1
ATOM 540 C CA . GLU A 1 73 ? 22.812 5.063 -25.193 1.00 60.03 73 GLU A CA 1
ATOM 541 C C . GLU A 1 73 ? 22.187 6.262 -24.461 1.00 60.03 73 GLU A C 1
ATOM 543 O O . GLU A 1 73 ? 21.605 6.096 -23.394 1.00 60.03 73 GLU A O 1
ATOM 548 N N . GLU A 1 74 ? 22.195 7.450 -25.072 1.00 69.50 74 GLU A N 1
ATOM 549 C CA . GLU A 1 74 ? 21.613 8.663 -24.486 1.00 69.50 74 GLU A CA 1
ATOM 550 C C . GLU A 1 74 ? 20.084 8.558 -24.377 1.00 69.50 74 GLU A C 1
ATOM 552 O O . GLU A 1 74 ? 19.498 8.910 -23.353 1.00 69.50 74 GLU A O 1
ATOM 557 N N . LEU A 1 75 ? 19.423 8.004 -25.399 1.00 72.06 75 LEU A N 1
ATOM 558 C CA . LEU A 1 75 ? 17.969 7.820 -25.389 1.00 72.06 75 LEU A CA 1
ATOM 559 C C . LEU A 1 75 ? 17.533 6.795 -24.330 1.00 72.06 75 LEU A C 1
ATOM 561 O O . LEU A 1 75 ? 16.550 7.010 -23.614 1.00 72.06 75 LEU A O 1
ATOM 565 N N . ILE A 1 76 ? 18.275 5.691 -24.216 1.00 72.12 76 ILE A N 1
ATOM 566 C CA . ILE A 1 76 ? 18.034 4.661 -23.199 1.00 72.12 76 ILE A CA 1
ATOM 567 C C . ILE A 1 76 ? 18.236 5.254 -21.802 1.00 72.12 76 ILE A C 1
ATOM 569 O O . ILE A 1 76 ? 17.361 5.108 -20.946 1.00 72.12 76 ILE A O 1
ATOM 573 N N . ASN A 1 77 ? 19.327 5.994 -21.593 1.00 81.38 77 ASN A N 1
ATOM 574 C CA . ASN A 1 77 ? 19.619 6.644 -20.318 1.00 81.38 77 ASN A CA 1
ATOM 575 C C . ASN A 1 77 ? 18.511 7.623 -19.912 1.00 81.38 77 ASN A C 1
ATOM 577 O O . ASN A 1 77 ? 18.069 7.607 -18.763 1.00 81.38 77 ASN A O 1
ATOM 581 N N . GLN A 1 78 ? 17.988 8.423 -20.844 1.00 85.56 78 GLN A N 1
ATOM 582 C CA . GLN A 1 78 ? 16.887 9.347 -20.554 1.00 85.56 78 GLN A CA 1
ATOM 583 C C . GLN A 1 78 ? 15.599 8.630 -20.139 1.00 85.56 78 GLN A C 1
ATOM 585 O O . GLN A 1 78 ? 14.932 9.068 -19.196 1.00 85.56 78 GLN A O 1
ATOM 590 N N . LYS A 1 79 ? 15.254 7.519 -20.800 1.00 85.31 79 LYS A N 1
ATOM 591 C CA . LYS A 1 79 ? 14.066 6.734 -20.446 1.00 85.31 79 LYS A CA 1
ATOM 592 C C . LYS A 1 79 ? 14.205 6.099 -19.062 1.00 85.31 79 LYS A C 1
ATOM 594 O O . LYS A 1 79 ? 13.310 6.254 -18.234 1.00 85.31 79 LYS A O 1
ATOM 599 N N . VAL A 1 80 ? 15.350 5.477 -18.785 1.00 87.69 80 VAL A N 1
ATOM 600 C CA . VAL A 1 80 ? 15.642 4.874 -17.476 1.00 87.69 80 VAL A CA 1
ATOM 601 C C . VAL A 1 80 ? 15.612 5.932 -16.370 1.00 87.69 80 VAL A C 1
ATOM 603 O O . VAL A 1 80 ? 14.989 5.727 -15.330 1.00 87.69 80 VAL A O 1
ATOM 606 N N . LEU A 1 81 ? 16.205 7.107 -16.599 1.00 91.00 81 LEU A N 1
ATOM 607 C CA . LEU A 1 81 ? 16.177 8.207 -15.631 1.00 91.00 81 LEU A CA 1
ATOM 608 C C . LEU A 1 81 ? 14.761 8.714 -15.345 1.00 91.00 81 LEU A C 1
ATOM 610 O O . LEU A 1 81 ? 14.486 9.137 -14.220 1.00 91.00 81 LEU A O 1
ATOM 614 N N . LYS A 1 82 ? 13.874 8.707 -16.343 1.00 92.50 82 LYS A N 1
ATOM 615 C CA . LYS A 1 82 ? 12.472 9.083 -16.152 1.00 92.50 82 LYS A CA 1
ATOM 616 C C . LYS A 1 82 ? 11.747 8.066 -15.268 1.00 92.50 82 LYS A C 1
ATOM 618 O O . LYS A 1 82 ? 11.130 8.470 -14.287 1.00 92.50 82 LYS A O 1
ATOM 623 N N . GLU A 1 83 ? 11.883 6.778 -15.569 1.00 94.94 83 GLU A N 1
ATOM 624 C CA . GLU A 1 83 ? 11.259 5.697 -14.792 1.00 94.94 83 GLU A CA 1
ATOM 625 C C . GLU A 1 83 ? 11.757 5.684 -13.336 1.00 94.94 83 GLU A C 1
ATOM 627 O O . GLU A 1 83 ? 10.960 5.568 -12.407 1.00 94.94 83 GLU A O 1
ATOM 632 N N . ILE A 1 84 ? 13.058 5.909 -13.113 1.00 94.31 84 ILE A N 1
ATOM 633 C CA . ILE A 1 84 ? 13.630 6.021 -11.760 1.00 94.31 84 ILE A CA 1
ATOM 634 C C . ILE A 1 84 ? 12.981 7.168 -10.971 1.00 94.31 84 ILE A C 1
ATOM 636 O O . ILE A 1 84 ? 12.650 6.986 -9.800 1.00 94.31 84 ILE A O 1
ATOM 640 N N . ARG A 1 85 ? 12.772 8.339 -11.589 1.00 95.62 85 ARG A N 1
ATOM 641 C CA . ARG A 1 85 ? 12.133 9.483 -10.911 1.00 95.62 85 ARG A CA 1
ATOM 642 C C . ARG A 1 85 ? 10.669 9.219 -10.579 1.00 95.62 85 ARG A C 1
ATOM 644 O O . ARG A 1 85 ? 10.207 9.616 -9.514 1.00 95.62 85 ARG A O 1
ATOM 651 N N . GLU A 1 86 ? 9.937 8.570 -11.479 1.00 96.38 86 GLU A N 1
ATOM 652 C CA . GLU A 1 86 ? 8.539 8.200 -11.237 1.00 96.38 86 GLU A CA 1
ATOM 653 C C . GLU A 1 86 ? 8.432 7.229 -10.053 1.00 96.38 86 GLU A C 1
ATOM 655 O O . GLU A 1 86 ? 7.670 7.488 -9.121 1.00 96.38 86 GLU A O 1
ATOM 660 N N . LEU A 1 87 ? 9.293 6.207 -10.006 1.00 97.25 87 LEU A N 1
ATOM 661 C CA . LEU A 1 87 ? 9.367 5.276 -8.876 1.00 97.25 87 LEU A CA 1
ATOM 662 C C . LEU A 1 87 ? 9.735 5.963 -7.554 1.00 97.25 87 LEU A C 1
ATOM 664 O O . LEU A 1 87 ? 9.176 5.626 -6.510 1.00 97.25 87 LEU A O 1
ATOM 668 N N . GLN A 1 88 ? 10.656 6.930 -7.578 1.00 97.19 88 GLN A N 1
ATOM 669 C CA . GLN A 1 88 ? 11.009 7.715 -6.389 1.00 97.19 88 GLN A CA 1
ATOM 670 C C . GLN A 1 88 ? 9.804 8.497 -5.853 1.00 97.19 88 GLN A C 1
ATOM 672 O O . GLN A 1 88 ? 9.532 8.452 -4.654 1.00 97.19 88 GLN A O 1
ATOM 677 N N . ASN A 1 89 ? 9.045 9.145 -6.739 1.00 97.06 89 ASN A N 1
ATOM 678 C CA . ASN A 1 89 ? 7.848 9.893 -6.356 1.00 97.06 89 ASN A CA 1
ATOM 679 C C . ASN A 1 89 ? 6.761 8.983 -5.766 1.00 97.06 89 ASN A C 1
ATOM 681 O O . ASN A 1 89 ? 6.113 9.343 -4.781 1.00 97.06 89 ASN A O 1
ATOM 685 N N . ASP A 1 90 ? 6.552 7.804 -6.351 1.00 97.94 90 ASP A N 1
ATOM 686 C CA . ASP A 1 90 ? 5.572 6.846 -5.837 1.00 97.94 90 ASP A CA 1
ATOM 687 C C . ASP A 1 90 ? 5.994 6.286 -4.473 1.00 97.94 90 ASP A C 1
ATOM 689 O O . ASP A 1 90 ? 5.166 6.152 -3.568 1.00 97.94 90 ASP A O 1
ATOM 693 N N . PHE A 1 91 ? 7.292 6.047 -4.273 1.00 97.75 91 PHE A N 1
ATOM 694 C CA . PHE A 1 91 ? 7.817 5.646 -2.972 1.00 97.75 91 PHE A CA 1
ATOM 695 C C . PHE A 1 91 ? 7.617 6.733 -1.905 1.00 97.75 91 PHE A C 1
ATOM 697 O O . PHE A 1 91 ? 7.196 6.425 -0.788 1.00 97.75 91 PHE A O 1
ATOM 704 N N . GLU A 1 92 ? 7.855 8.006 -2.232 1.00 97.44 92 GLU A N 1
ATOM 705 C CA . GLU A 1 92 ? 7.611 9.124 -1.310 1.00 97.44 92 GLU A CA 1
ATOM 706 C C . GLU A 1 92 ? 6.141 9.220 -0.882 1.00 97.44 92 GLU A C 1
ATOM 708 O O . GLU A 1 92 ? 5.857 9.383 0.311 1.00 97.44 92 GLU A O 1
ATOM 713 N N . LYS A 1 93 ? 5.203 9.044 -1.823 1.00 97.88 93 LYS A N 1
ATOM 714 C CA . LYS A 1 93 ? 3.764 8.991 -1.515 1.00 97.88 93 LYS A CA 1
ATOM 715 C C . LYS A 1 93 ? 3.436 7.854 -0.551 1.00 97.88 93 LYS A C 1
ATOM 717 O O . LYS A 1 93 ? 2.803 8.096 0.475 1.00 97.88 93 LYS A O 1
ATOM 722 N N . LEU A 1 94 ? 3.935 6.645 -0.815 1.00 97.50 94 LEU A N 1
ATOM 723 C CA . LEU A 1 94 ? 3.720 5.485 0.058 1.00 97.50 94 LEU A CA 1
ATOM 724 C C . LEU A 1 94 ? 4.297 5.690 1.465 1.00 97.50 94 LEU A C 1
ATOM 726 O O . LEU A 1 94 ? 3.722 5.235 2.459 1.00 97.50 94 LEU A O 1
ATOM 730 N N . VAL A 1 95 ? 5.438 6.371 1.584 1.00 97.94 95 VAL A N 1
ATOM 731 C CA . VAL A 1 95 ? 6.017 6.719 2.889 1.00 97.94 95 VAL A CA 1
ATOM 732 C C . VAL A 1 95 ? 5.099 7.672 3.652 1.00 97.94 95 VAL A C 1
ATOM 734 O O . VAL A 1 95 ? 4.942 7.514 4.868 1.00 97.94 95 VAL A O 1
ATOM 737 N N . GLN A 1 96 ? 4.486 8.639 2.969 1.00 97.31 96 GLN A N 1
ATOM 738 C CA . GLN A 1 96 ? 3.563 9.578 3.599 1.00 97.31 96 GLN A CA 1
ATOM 739 C C . GLN A 1 96 ? 2.252 8.901 4.019 1.00 97.31 96 GLN A C 1
ATOM 741 O O . GLN A 1 96 ? 1.874 9.005 5.185 1.00 97.31 96 GLN A O 1
ATOM 746 N N . GLU A 1 97 ? 1.628 8.114 3.142 1.00 97.81 97 GLU A N 1
ATOM 747 C CA . GLU A 1 97 ? 0.413 7.349 3.466 1.00 97.81 97 GLU A CA 1
ATOM 748 C C . GLU A 1 97 ? 0.621 6.436 4.685 1.00 97.81 97 GLU A C 1
ATOM 750 O O . GLU A 1 97 ? -0.222 6.354 5.581 1.00 97.81 97 GLU A O 1
ATOM 755 N N . ASN A 1 98 ? 1.793 5.803 4.789 1.00 97.00 98 ASN A N 1
ATOM 756 C CA . ASN A 1 98 ? 2.143 4.986 5.949 1.00 97.00 98 ASN A CA 1
ATOM 757 C C . ASN A 1 98 ? 2.277 5.788 7.252 1.00 97.00 98 ASN A C 1
ATOM 759 O O . ASN A 1 98 ? 2.005 5.251 8.332 1.00 97.00 98 ASN A O 1
ATOM 763 N N . LYS A 1 99 ? 2.724 7.048 7.195 1.00 97.56 99 LYS A N 1
ATOM 764 C CA . LYS A 1 99 ? 2.745 7.925 8.377 1.00 97.56 99 LYS A CA 1
ATOM 765 C C . LYS A 1 99 ? 1.324 8.267 8.811 1.00 97.56 99 LYS A C 1
ATOM 767 O O . LYS A 1 99 ? 1.020 8.141 9.997 1.00 97.56 99 LYS A O 1
ATOM 772 N N . ASP A 1 100 ? 0.462 8.609 7.861 1.00 97.31 100 ASP A N 1
ATOM 773 C CA . ASP A 1 100 ? -0.920 9.007 8.132 1.00 97.31 100 ASP A CA 1
ATOM 774 C C . ASP A 1 100 ? -1.733 7.835 8.710 1.00 97.31 100 ASP A C 1
ATOM 776 O O . ASP A 1 100 ? -2.426 7.985 9.720 1.00 97.31 100 ASP A O 1
ATOM 780 N N . LEU A 1 101 ? -1.557 6.624 8.166 1.00 96.88 101 LEU A N 1
ATOM 781 C CA . LEU A 1 101 ? -2.161 5.401 8.708 1.00 96.88 101 LEU A CA 1
ATOM 782 C C . LEU A 1 101 ? -1.711 5.105 10.142 1.00 96.88 101 LEU A C 1
ATOM 784 O O . LEU A 1 101 ? -2.516 4.689 10.981 1.00 96.88 101 LEU A O 1
ATOM 788 N N . LYS A 1 102 ? -0.426 5.314 10.453 1.00 96.38 102 LYS A N 1
ATOM 789 C CA . LYS A 1 102 ? 0.087 5.131 11.819 1.00 96.38 102 LYS A CA 1
ATOM 790 C C . LYS A 1 102 ? -0.559 6.103 12.795 1.00 96.38 102 LYS A C 1
ATOM 792 O O . LYS A 1 102 ? -0.843 5.697 13.922 1.00 96.38 102 LYS A O 1
ATOM 797 N N . GLU A 1 103 ? -0.785 7.345 12.381 1.00 96.00 103 GLU A N 1
ATOM 798 C CA . GLU A 1 103 ? -1.438 8.342 13.226 1.00 96.00 103 GLU A CA 1
ATOM 799 C C . GLU A 1 103 ? -2.920 8.015 13.429 1.00 96.00 103 GLU A C 1
ATOM 801 O O . GLU A 1 103 ? -3.363 7.883 14.570 1.00 96.00 103 GLU A O 1
ATOM 806 N N . SER A 1 104 ? -3.646 7.703 12.351 1.00 95.81 104 SER A N 1
ATOM 807 C CA . SER A 1 104 ? -5.043 7.255 12.429 1.00 95.81 104 SER A CA 1
ATOM 808 C C . SER A 1 104 ? -5.221 6.042 13.359 1.00 95.81 104 SER A C 1
ATOM 810 O O . SER A 1 104 ? -6.153 5.979 14.162 1.00 95.81 104 SER A O 1
ATOM 812 N N . ASN A 1 105 ? -4.275 5.097 13.343 1.00 96.06 105 ASN A N 1
ATOM 813 C CA . ASN A 1 105 ? -4.309 3.934 14.230 1.00 96.06 105 ASN A CA 1
ATOM 814 C C . ASN A 1 105 ? -4.102 4.307 15.715 1.00 96.06 105 ASN A C 1
ATOM 816 O O . ASN A 1 105 ? -4.672 3.669 16.605 1.00 96.06 105 ASN A O 1
ATOM 820 N N . LYS A 1 106 ? -3.319 5.350 16.025 1.00 95.81 106 LYS A N 1
ATOM 821 C CA . LYS A 1 106 ? -3.219 5.858 17.407 1.00 95.81 106 LYS A CA 1
ATOM 822 C C . LYS A 1 106 ? -4.543 6.459 17.868 1.00 95.81 106 LYS A C 1
ATOM 824 O O . LYS A 1 106 ? -4.971 6.165 18.988 1.00 95.81 106 LYS A O 1
ATOM 829 N N . ASP A 1 107 ? -5.196 7.236 17.010 1.00 95.62 107 ASP A N 1
ATOM 830 C CA . ASP A 1 107 ? -6.486 7.859 17.311 1.00 95.62 107 ASP A CA 1
ATOM 831 C C . ASP A 1 107 ? -7.583 6.817 17.526 1.00 95.62 107 ASP A C 1
ATOM 833 O O . ASP A 1 107 ? -8.318 6.887 18.514 1.00 95.62 107 ASP A O 1
ATOM 837 N N . LEU A 1 108 ? -7.633 5.778 16.687 1.00 94.88 108 LEU A N 1
ATOM 838 C CA . LEU A 1 108 ? -8.548 4.649 16.872 1.00 94.88 108 LEU A CA 1
ATOM 839 C C . LEU A 1 108 ? -8.305 3.928 18.199 1.00 94.88 108 LEU A C 1
ATOM 841 O O . LEU A 1 108 ? -9.248 3.662 18.944 1.00 94.88 108 LEU A O 1
ATOM 845 N N . LYS A 1 109 ? -7.043 3.662 18.557 1.00 95.75 109 LYS A N 1
ATOM 846 C CA . LYS A 1 109 ? -6.710 3.054 19.857 1.00 95.75 109 LYS A CA 1
ATOM 847 C C . LYS A 1 109 ? -7.139 3.931 21.030 1.00 95.75 109 LYS A C 1
ATOM 849 O O . LYS A 1 109 ? -7.582 3.402 22.051 1.00 95.75 109 LYS A O 1
ATOM 854 N N . LYS A 1 110 ? -7.006 5.253 20.909 1.00 96.12 110 LYS A N 1
ATOM 855 C CA . LYS A 1 110 ? -7.471 6.206 21.924 1.00 96.12 110 LYS A CA 1
ATOM 856 C C . LYS A 1 110 ? -8.996 6.184 22.036 1.00 96.12 110 LYS A C 1
ATOM 858 O O . LYS A 1 110 ? -9.505 6.035 23.143 1.00 96.12 110 LYS A O 1
ATOM 863 N N . SER A 1 111 ? -9.701 6.252 20.909 1.00 96.25 111 SER A N 1
ATOM 864 C CA . SER A 1 111 ? -11.165 6.177 20.849 1.00 96.25 111 SER A CA 1
ATOM 865 C C . SER A 1 111 ? -11.693 4.877 21.467 1.00 96.25 111 SER A C 1
ATOM 867 O O . SER A 1 111 ? -12.557 4.912 22.341 1.00 96.25 111 SER A O 1
ATOM 869 N N . ASN A 1 112 ? -11.085 3.732 21.134 1.00 95.69 112 ASN A N 1
ATOM 870 C CA . ASN A 1 112 ? -11.460 2.434 21.702 1.00 95.69 112 ASN A CA 1
ATOM 871 C C . ASN A 1 112 ? -11.294 2.377 23.226 1.00 95.69 112 ASN A C 1
ATOM 873 O O . ASN A 1 112 ? -12.133 1.797 23.915 1.00 95.69 112 ASN A O 1
ATOM 877 N N . LYS A 1 113 ? -10.239 2.992 23.778 1.00 96.56 113 LYS A N 1
ATOM 878 C CA . LYS A 1 113 ? -10.057 3.072 25.236 1.00 96.56 113 LYS A CA 1
ATOM 879 C C . LYS A 1 113 ? -11.165 3.878 25.907 1.00 96.56 113 LYS A C 1
ATOM 881 O O . LYS A 1 113 ? -11.645 3.469 26.962 1.00 96.56 113 LYS A O 1
ATOM 886 N N . GLU A 1 114 ? -11.566 5.004 25.322 1.00 96.75 114 GLU A N 1
ATOM 887 C CA . GLU A 1 114 ? -12.660 5.819 25.862 1.00 96.75 114 GLU A CA 1
ATOM 888 C C . GLU A 1 114 ? -14.007 5.100 25.749 1.00 96.75 114 GLU A C 1
ATOM 890 O O . GLU A 1 114 ? -14.755 5.046 26.725 1.00 96.75 114 GLU A O 1
ATOM 895 N N . LEU A 1 115 ? -14.281 4.447 24.617 1.00 96.25 115 LEU A N 1
ATOM 896 C CA . LEU A 1 115 ? -15.492 3.644 24.449 1.00 96.25 115 LEU A CA 1
ATOM 897 C C . LEU A 1 115 ? -15.585 2.537 25.508 1.00 96.25 115 LEU A C 1
ATOM 899 O O . LEU A 1 115 ? -16.630 2.363 26.134 1.00 96.25 115 LEU A O 1
ATOM 903 N N . HIS A 1 116 ? -14.479 1.839 25.773 1.00 95.50 116 HIS A N 1
ATOM 904 C CA . HIS A 1 116 ? -14.438 0.807 26.806 1.00 95.50 116 HIS A CA 1
ATOM 905 C C . HIS A 1 116 ? -14.732 1.371 28.207 1.00 95.50 116 HIS A C 1
ATOM 907 O O . HIS A 1 116 ? -15.490 0.769 28.968 1.00 95.50 116 HIS A O 1
ATOM 913 N N . LYS A 1 117 ? -14.210 2.561 28.543 1.00 96.44 117 LYS A N 1
ATOM 914 C CA . LYS A 1 117 ? -14.555 3.241 29.805 1.00 96.44 117 LYS A CA 1
ATOM 915 C C . LYS A 1 117 ? -16.048 3.552 29.899 1.00 96.44 117 LYS A C 1
ATOM 917 O O . LYS A 1 117 ? -16.637 3.350 30.960 1.00 96.44 117 LYS A O 1
ATOM 922 N N . HIS A 1 118 ? -16.658 4.030 28.814 1.00 97.56 118 HIS A N 1
ATOM 923 C CA . HIS A 1 11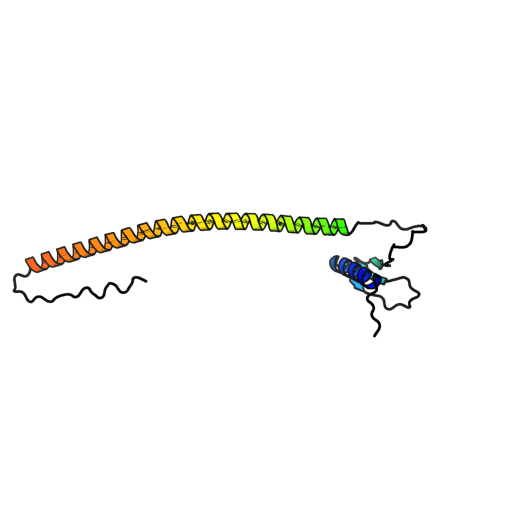8 ? -18.091 4.320 28.783 1.00 97.56 118 HIS A CA 1
ATOM 924 C C . HIS A 1 118 ? -18.937 3.059 28.979 1.00 97.56 118 HIS A C 1
ATOM 926 O O . HIS A 1 118 ? -19.871 3.091 29.779 1.00 97.56 118 HIS A O 1
ATOM 932 N N . ILE A 1 119 ? -18.578 1.945 28.333 1.00 96.25 119 ILE A N 1
ATOM 933 C CA . ILE A 1 119 ? -19.256 0.652 28.515 1.00 96.25 119 ILE A CA 1
ATOM 934 C C . ILE A 1 119 ? -19.200 0.218 29.984 1.00 96.25 119 ILE A C 1
ATOM 936 O O . ILE A 1 119 ? -20.245 -0.005 30.591 1.00 96.25 119 ILE A O 1
ATOM 940 N N . LEU A 1 120 ? -18.012 0.218 30.598 1.00 95.81 120 LEU A N 1
ATOM 941 C CA . LEU A 1 120 ? -17.852 -0.135 32.015 1.00 95.81 120 LEU A CA 1
ATOM 942 C C . LEU A 1 120 ? -18.673 0.771 32.944 1.00 95.81 120 LEU A C 1
ATOM 944 O O . LEU A 1 120 ? -19.172 0.334 33.984 1.00 95.81 120 LEU A O 1
ATOM 948 N N . GLN A 1 121 ? -18.795 2.056 32.607 1.00 97.12 121 GLN A N 1
ATOM 949 C CA . GLN A 1 121 ? -19.607 2.986 33.385 1.00 97.12 121 GLN A CA 1
ATOM 950 C C . GLN A 1 121 ? -21.105 2.681 33.254 1.00 97.12 121 GLN A C 1
ATOM 952 O O . GLN A 1 121 ? -21.819 2.728 34.257 1.00 97.12 121 GLN A O 1
ATOM 957 N N . ILE A 1 122 ? -21.572 2.346 32.051 1.00 95.44 122 ILE A N 1
ATOM 958 C CA . ILE A 1 122 ? -22.958 1.936 31.796 1.00 95.44 122 ILE A CA 1
ATOM 959 C C . ILE A 1 122 ? -23.276 0.652 32.566 1.00 95.44 122 ILE A C 1
ATOM 961 O O . ILE A 1 122 ? -24.268 0.612 33.291 1.00 95.44 122 ILE A O 1
ATOM 965 N N . GLU A 1 123 ? -22.407 -0.356 32.500 1.00 97.12 123 GLU A N 1
ATOM 966 C CA . GLU A 1 123 ? -22.571 -1.613 33.243 1.00 97.12 123 GLU A CA 1
ATOM 967 C C . GLU A 1 123 ? -22.695 -1.368 34.752 1.00 97.12 123 GLU A C 1
ATOM 969 O O . GLU A 1 123 ? -23.602 -1.887 35.407 1.00 97.12 123 GLU A O 1
ATOM 974 N N . LYS A 1 124 ? -21.832 -0.510 35.314 1.00 96.69 124 LYS A N 1
ATOM 975 C CA . LYS A 1 124 ? -21.912 -0.113 36.728 1.00 96.69 124 LYS A CA 1
ATOM 976 C C . LYS A 1 124 ? -23.236 0.566 37.068 1.00 96.69 124 LYS A C 1
ATOM 978 O O . LYS A 1 124 ? -23.764 0.331 38.156 1.00 96.69 124 LYS A O 1
ATOM 983 N N . ASN A 1 125 ? -23.749 1.418 36.185 1.00 97.50 125 ASN A N 1
ATOM 984 C CA . ASN A 1 125 ? -25.017 2.110 36.399 1.00 97.50 125 ASN A CA 1
ATOM 985 C C . ASN A 1 125 ? -26.196 1.126 36.368 1.00 97.50 125 ASN A C 1
ATOM 987 O O . ASN A 1 125 ? -26.993 1.126 37.302 1.00 97.50 125 ASN A O 1
ATOM 991 N N . ILE A 1 126 ? -26.236 0.216 35.390 1.00 95.69 126 ILE A N 1
ATOM 992 C CA . ILE A 1 126 ? -27.266 -0.832 35.293 1.00 95.69 126 ILE A CA 1
ATOM 993 C C . ILE A 1 126 ? -27.265 -1.714 36.550 1.00 95.69 126 ILE A C 1
ATOM 995 O O . ILE A 1 126 ? -28.314 -1.962 37.143 1.00 95.69 126 ILE A O 1
ATOM 999 N N . ILE A 1 127 ? -26.089 -2.153 37.015 1.00 96.44 127 ILE A N 1
ATOM 1000 C CA . ILE A 1 127 ? -25.979 -2.963 38.241 1.00 96.44 127 ILE A CA 1
ATOM 1001 C C . ILE A 1 127 ? -26.532 -2.208 39.458 1.00 96.44 127 ILE A C 1
ATOM 1003 O O . ILE A 1 127 ? -27.175 -2.816 40.317 1.00 96.44 127 ILE A O 1
ATOM 1007 N N . LYS A 1 128 ? -26.279 -0.897 39.560 1.00 95.88 128 LYS A N 1
ATOM 1008 C CA . LYS A 1 128 ? -26.828 -0.067 40.643 1.00 95.88 128 LYS A CA 1
ATOM 1009 C C . LYS A 1 128 ? -28.350 0.021 40.568 1.00 95.88 128 LYS A C 1
ATOM 1011 O O . LYS A 1 128 ? -28.995 -0.187 41.591 1.00 95.88 128 LYS A O 1
ATOM 1016 N N . GLU A 1 129 ? -28.916 0.271 39.391 1.00 95.81 129 GLU A N 1
ATOM 1017 C CA . GLU A 1 129 ? -30.372 0.335 39.204 1.00 95.81 129 GLU A CA 1
ATOM 1018 C C . GLU A 1 129 ? -31.051 -0.992 39.552 1.00 95.81 129 GLU A C 1
ATOM 1020 O O . GLU A 1 129 ? -32.019 -1.008 40.310 1.00 95.81 129 GLU A O 1
ATOM 1025 N N . ILE A 1 130 ? -30.494 -2.120 39.102 1.00 95.38 130 ILE A N 1
ATOM 1026 C CA . ILE A 1 130 ? -31.010 -3.451 39.451 1.00 95.38 130 ILE A CA 1
ATOM 1027 C C . ILE A 1 130 ? -31.004 -3.667 40.971 1.00 95.38 130 ILE A C 1
ATOM 1029 O O . ILE A 1 130 ? -31.946 -4.248 41.511 1.00 95.38 130 ILE A O 1
ATOM 1033 N N . LYS A 1 131 ? -29.960 -3.215 41.679 1.00 95.06 131 LYS A N 1
ATOM 1034 C CA . LYS A 1 131 ? -29.899 -3.314 43.148 1.00 95.06 131 LYS A CA 1
ATOM 1035 C C . LYS A 1 131 ? -30.990 -2.487 43.825 1.00 95.06 131 LYS A C 1
ATOM 1037 O O . LYS A 1 131 ? -31.617 -3.002 44.745 1.00 95.06 131 LYS A O 1
ATOM 1042 N N . LEU A 1 132 ? -31.228 -1.262 43.358 1.00 95.00 132 LEU A N 1
ATOM 1043 C CA . LEU A 1 132 ? -32.290 -0.399 43.883 1.00 95.00 132 LEU A CA 1
ATOM 1044 C C . LEU A 1 132 ? -33.671 -1.025 43.665 1.00 95.00 132 LEU A C 1
ATOM 1046 O O . LEU A 1 132 ? -34.433 -1.160 44.612 1.00 95.00 132 LEU A O 1
ATOM 1050 N N . ILE A 1 133 ? -33.952 -1.519 42.455 1.00 93.12 133 ILE A N 1
ATOM 1051 C CA . ILE A 1 133 ? -35.223 -2.193 42.144 1.00 93.12 133 ILE A CA 1
ATOM 1052 C C . ILE A 1 133 ? -35.430 -3.422 43.040 1.00 93.12 133 ILE A C 1
ATOM 1054 O O . ILE A 1 133 ? -36.529 -3.644 43.543 1.00 93.12 133 ILE A O 1
ATOM 1058 N N . LYS A 1 134 ? -34.384 -4.229 43.265 1.00 91.69 134 LYS A N 1
ATOM 1059 C CA . LYS A 1 134 ? -34.460 -5.383 44.176 1.00 91.69 134 LYS A CA 1
ATOM 1060 C C . LYS A 1 134 ? -34.758 -4.966 45.615 1.00 91.69 134 LYS A C 1
ATOM 1062 O O . LYS A 1 134 ? -35.540 -5.642 46.277 1.00 91.69 134 LYS A O 1
ATOM 1067 N N . GLN A 1 135 ? -34.146 -3.884 46.090 1.00 90.50 135 GLN A N 1
ATOM 1068 C CA . GLN A 1 135 ? -34.402 -3.362 47.428 1.00 90.50 135 GLN A CA 1
ATOM 1069 C C . GLN A 1 135 ? -35.856 -2.885 47.561 1.00 90.50 135 GLN A C 1
ATOM 1071 O O . GLN A 1 135 ? -36.553 -3.342 48.463 1.00 90.50 135 GLN A O 1
ATOM 1076 N N . ASP A 1 136 ? -36.343 -2.086 46.609 1.00 90.44 136 ASP A N 1
ATOM 1077 C CA . ASP A 1 136 ? -37.730 -1.607 46.576 1.00 90.44 136 ASP A CA 1
ATOM 1078 C C . ASP A 1 136 ? -38.751 -2.756 46.539 1.00 90.44 136 ASP A C 1
ATOM 1080 O O . ASP A 1 136 ? -39.823 -2.666 47.139 1.00 90.44 136 ASP A O 1
ATOM 1084 N N . LEU A 1 137 ? -38.448 -3.839 45.814 1.00 87.75 137 LEU A N 1
ATOM 1085 C CA . LEU A 1 137 ? -39.300 -5.030 45.764 1.00 87.75 137 LEU A CA 1
ATOM 1086 C C . LEU A 1 137 ? -39.301 -5.785 47.098 1.00 87.75 137 LEU A C 1
ATOM 1088 O O . LEU A 1 137 ? -40.369 -6.191 47.551 1.00 87.75 137 LEU A O 1
ATOM 1092 N N . ASN A 1 138 ? -38.143 -5.937 47.744 1.00 80.94 138 ASN A N 1
ATOM 1093 C CA . ASN A 1 138 ? -38.041 -6.598 49.048 1.00 80.94 138 ASN A CA 1
ATOM 1094 C C . ASN A 1 138 ? -38.730 -5.795 50.161 1.00 80.94 138 ASN A C 1
ATOM 1096 O O . ASN A 1 138 ? -39.374 -6.380 51.025 1.00 80.94 138 ASN A O 1
ATOM 1100 N N . GLU A 1 139 ? -38.655 -4.463 50.129 1.00 75.94 139 GLU A N 1
ATOM 1101 C CA . GLU A 1 139 ? -39.355 -3.598 51.091 1.00 75.94 139 GLU A CA 1
ATOM 1102 C C . GLU A 1 139 ? -40.882 -3.632 50.900 1.00 75.94 139 GLU A C 1
ATOM 1104 O O . GLU A 1 139 ? -41.638 -3.494 51.862 1.00 75.94 139 GLU A O 1
ATOM 1109 N N . LYS A 1 140 ? -41.356 -3.870 49.669 1.00 72.00 140 LYS A N 1
ATOM 1110 C CA . LYS A 1 140 ? -42.787 -4.024 49.355 1.00 72.00 140 LYS A CA 1
ATOM 1111 C C . LYS A 1 140 ? -43.333 -5.428 49.637 1.00 72.00 140 LYS A C 1
ATOM 1113 O O . LYS A 1 140 ? -44.548 -5.577 49.763 1.00 72.00 140 LYS A O 1
ATOM 1118 N N . ILE A 1 141 ? -42.477 -6.446 49.743 1.00 55.75 141 ILE A N 1
ATOM 1119 C CA . ILE A 1 141 ? -42.861 -7.840 50.008 1.00 55.75 141 ILE A CA 1
ATOM 1120 C C . ILE A 1 141 ? -42.369 -8.236 51.408 1.00 55.75 141 ILE A C 1
ATOM 1122 O O . ILE A 1 141 ? -41.315 -8.839 51.574 1.00 55.75 141 ILE A O 1
ATOM 1126 N N . VAL A 1 142 ? -43.155 -7.943 52.444 1.00 52.25 142 VAL A N 1
ATOM 1127 C CA . VAL A 1 142 ? -42.943 -8.521 53.784 1.00 52.25 142 VAL A CA 1
ATOM 1128 C C . VAL A 1 142 ? -43.541 -9.934 53.815 1.00 52.25 142 VAL A C 1
ATOM 1130 O O . VAL A 1 142 ? -44.669 -10.098 54.268 1.00 52.25 142 VAL A O 1
ATOM 1133 N N . VAL A 1 143 ? -42.826 -10.952 53.311 1.00 46.81 143 VAL A N 1
ATOM 1134 C CA . VAL A 1 143 ? -43.135 -12.400 53.480 1.00 46.81 143 VAL A CA 1
ATOM 1135 C C . VAL A 1 143 ? -41.812 -13.213 53.402 1.00 46.81 143 VAL A C 1
ATOM 1137 O O . VAL A 1 143 ? -40.954 -12.844 52.603 1.00 46.81 143 VAL A O 1
ATOM 1140 N N . PRO A 1 144 ? -41.579 -14.262 54.233 1.00 47.50 144 PRO A N 1
ATOM 1141 C CA . PRO A 1 144 ? -40.242 -14.612 54.729 1.00 47.50 144 PRO A CA 1
ATOM 1142 C C . PRO A 1 144 ? -39.334 -15.384 53.758 1.00 47.50 144 PRO A C 1
ATOM 1144 O O . PRO A 1 144 ? -39.776 -16.130 52.887 1.00 47.50 144 PRO A O 1
ATOM 1147 N N . GLU A 1 145 ? -38.036 -15.192 53.997 1.00 49.00 145 GLU A N 1
ATOM 1148 C CA . GLU A 1 145 ? -36.862 -15.597 53.224 1.00 49.00 145 GLU A CA 1
ATOM 1149 C C . GLU A 1 145 ? -36.796 -17.086 52.837 1.00 49.00 145 GLU A C 1
ATOM 1151 O O . GLU A 1 145 ? -36.859 -17.988 53.676 1.00 49.00 145 GLU A O 1
ATOM 1156 N N . LYS A 1 146 ? -36.504 -17.335 51.556 1.00 47.97 146 LYS A N 1
ATOM 1157 C CA . LYS A 1 146 ? -35.654 -18.453 51.129 1.00 47.97 146 LYS A CA 1
ATOM 1158 C C . LYS A 1 146 ? -34.593 -17.902 50.180 1.00 47.97 146 LYS A C 1
ATOM 1160 O O . LYS A 1 146 ? -34.901 -17.501 49.063 1.00 47.97 146 LYS A O 1
ATOM 1165 N N . GLU A 1 147 ? -33.357 -17.835 50.662 1.00 48.34 147 GLU A N 1
ATOM 1166 C CA . GLU A 1 147 ? -32.194 -17.376 49.903 1.00 48.34 147 GLU A CA 1
ATOM 1167 C C . GLU A 1 147 ? -31.892 -18.321 48.727 1.00 48.34 147 GLU A C 1
ATOM 1169 O O . GLU A 1 147 ? -31.469 -19.461 48.926 1.00 48.34 147 GLU A O 1
ATOM 1174 N N . GLU A 1 148 ? -32.033 -17.837 47.493 1.00 46.12 148 GLU A N 1
ATOM 1175 C CA . GLU A 1 148 ? -31.447 -18.478 46.313 1.00 46.12 148 GLU A CA 1
ATOM 1176 C C . GLU A 1 148 ? -30.173 -17.729 45.899 1.00 46.12 148 GLU A C 1
ATOM 1178 O O . GLU A 1 148 ? -30.191 -16.563 45.494 1.00 46.12 148 GLU A O 1
ATOM 1183 N N . LYS A 1 149 ? -29.026 -18.404 46.040 1.00 46.16 149 LYS A N 1
ATOM 1184 C CA . LYS A 1 149 ? -27.700 -17.879 45.689 1.00 46.16 149 LYS A CA 1
ATOM 1185 C C . LYS A 1 149 ? -27.541 -17.820 44.168 1.00 46.16 149 LYS A C 1
ATOM 1187 O O . LYS A 1 149 ? -27.375 -18.848 43.517 1.00 46.16 149 LYS A O 1
ATOM 1192 N N . ILE A 1 150 ? -27.519 -16.614 43.605 1.00 51.59 150 ILE A N 1
ATOM 1193 C CA . ILE A 1 150 ? -27.197 -16.391 42.189 1.00 51.59 150 ILE A CA 1
ATOM 1194 C C . ILE A 1 150 ? -25.677 -16.523 41.994 1.00 51.59 150 ILE A C 1
ATOM 1196 O O . ILE A 1 150 ? -24.901 -15.755 42.563 1.00 51.59 150 ILE A O 1
ATOM 1200 N N . ASN A 1 151 ? -25.255 -17.498 41.185 1.00 47.41 151 ASN A N 1
ATOM 1201 C CA . ASN A 1 151 ? -23.855 -17.740 40.831 1.00 47.41 151 ASN A CA 1
ATOM 1202 C C . ASN A 1 151 ? -23.434 -16.850 39.644 1.00 47.41 151 ASN A C 1
ATOM 1204 O O . ASN A 1 151 ? -24.026 -16.916 38.572 1.00 47.41 151 ASN A O 1
ATOM 1208 N N . ILE A 1 152 ? -22.411 -16.016 39.845 1.00 53.16 152 ILE A N 1
ATOM 1209 C CA . ILE A 1 152 ? -21.958 -14.960 38.916 1.00 53.16 152 ILE A CA 1
ATOM 1210 C C . ILE A 1 152 ? -20.836 -15.472 37.978 1.00 53.16 152 ILE A C 1
ATOM 1212 O O . ILE A 1 152 ? -20.226 -14.707 37.236 1.00 53.16 152 ILE A O 1
ATOM 1216 N N . SER A 1 153 ? -20.534 -16.776 37.975 1.00 51.28 153 SER A N 1
ATOM 1217 C CA . SER A 1 153 ? -19.400 -17.330 37.217 1.00 51.28 153 SER A CA 1
ATOM 1218 C C . SER A 1 153 ? -19.568 -17.333 35.689 1.00 51.28 153 SER A C 1
ATOM 1220 O O . SER A 1 153 ? -18.583 -17.528 34.982 1.00 51.28 153 SER A O 1
ATOM 1222 N N . SER A 1 154 ? -20.769 -17.097 35.148 1.00 49.91 154 SER A N 1
ATOM 1223 C CA . SER A 1 154 ? -21.037 -17.240 33.707 1.00 49.91 154 SER A CA 1
ATOM 1224 C C . SER A 1 154 ? -20.734 -16.003 32.850 1.00 49.91 154 SER A C 1
ATOM 1226 O O . SER A 1 154 ? -20.804 -16.100 31.628 1.00 49.91 154 SER A O 1
ATOM 1228 N N . PHE A 1 155 ? -20.396 -14.850 33.437 1.00 49.25 155 PHE A N 1
ATOM 1229 C CA . PHE A 1 155 ? -20.208 -13.605 32.670 1.00 49.25 155 PHE A CA 1
ATOM 1230 C C . PHE A 1 155 ? -18.770 -13.340 32.193 1.00 49.25 155 PHE A C 1
ATOM 1232 O O . PHE A 1 155 ? -18.564 -12.468 31.355 1.00 49.25 155 PHE A O 1
ATOM 1239 N N . ASN A 1 156 ? -17.778 -14.117 32.640 1.00 45.91 156 ASN A N 1
ATOM 1240 C CA . ASN A 1 156 ? -16.367 -13.881 32.294 1.00 45.91 156 ASN A CA 1
ATOM 1241 C C . ASN A 1 156 ? -15.900 -14.514 30.967 1.00 45.91 156 ASN A C 1
ATOM 1243 O O . ASN A 1 156 ? -14.733 -14.371 30.618 1.00 45.91 156 ASN A O 1
ATOM 1247 N N . ASN A 1 157 ? -16.769 -15.186 30.205 1.00 43.34 157 ASN A N 1
ATOM 1248 C CA . ASN A 1 157 ? -16.352 -15.943 29.011 1.00 43.34 157 ASN A CA 1
ATOM 1249 C C . ASN A 1 157 ? -16.418 -15.177 27.674 1.00 43.34 157 ASN A C 1
ATOM 1251 O O . ASN A 1 157 ? -16.210 -15.790 26.632 1.00 43.34 157 ASN A O 1
ATOM 1255 N N . TYR A 1 158 ? -16.663 -13.863 27.670 1.00 42.53 158 TYR A N 1
ATOM 1256 C CA . TYR A 1 158 ? -16.770 -13.066 26.432 1.00 42.53 158 TYR A CA 1
ATOM 1257 C C . TYR A 1 158 ? -15.694 -11.974 26.292 1.00 42.53 158 TYR A C 1
ATOM 1259 O O . TYR A 1 158 ? -15.943 -10.914 25.725 1.00 42.53 158 TYR A O 1
ATOM 1267 N N . LEU A 1 159 ? -14.489 -12.228 26.807 1.00 45.22 159 LEU A N 1
ATOM 1268 C CA . LEU A 1 159 ? -13.322 -11.350 26.661 1.00 45.22 159 LEU A CA 1
ATOM 1269 C C . LEU A 1 159 ? -12.127 -12.141 26.104 1.00 45.22 159 LEU A C 1
ATOM 1271 O O . LEU A 1 159 ? -11.207 -12.476 26.845 1.00 45.22 159 LEU A O 1
ATOM 1275 N N . PHE A 1 160 ? -12.161 -12.437 24.803 1.00 42.09 160 PHE A N 1
ATOM 1276 C CA . PHE A 1 160 ? -10.985 -12.684 23.960 1.00 42.09 160 PHE A CA 1
ATOM 1277 C C . PHE A 1 160 ? -11.241 -12.132 22.560 1.00 42.09 160 PHE A C 1
ATOM 1279 O O . PHE A 1 160 ? -12.356 -12.363 22.041 1.00 42.09 160 PHE A O 1
#

Secondary structure (DSSP, 8-state):
------HHHHHHHHHHHHHHHTT-EEE-----TTS--SEEEEETTEEEEE------S--------------HHHHHHHHHHHHHHHHHHHHHHHHHHHHHHHHHHHHHHHHHHHHHHHHHHHHHHHHHHHHHHHHHHHHH--S---------GGGTTS--

Sequence (160 aa):
MSDSNSIGDNFEQLVLCLLLSANVVVSRPNLPSDQEIDIMGSYHGFAIIVQCKDLNVPIGVSSSGNTWSICLEELINQKVLKEIRELQNDFEKLVQENKDLKESNKDLKKSNKELHKHILQIEKNIIKEIKLIKQDLNEKIVVPEKEEKINISSFNNYLF

Organism: NCBI:txid1348612

Foldseek 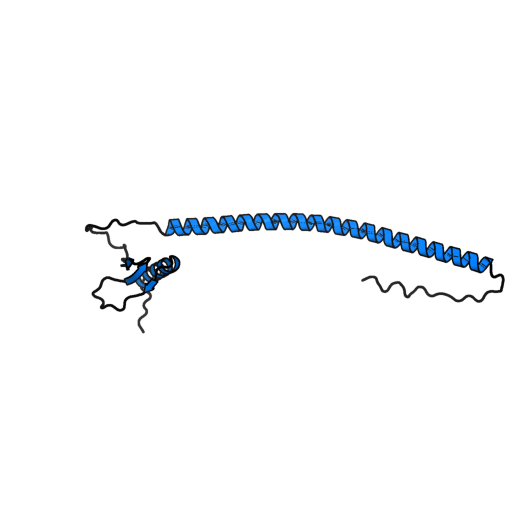3Di:
DDPPPDPQVVQLVVVVVVCVVVVWAKDQDPDPPVDQFGMWTDDPRDTDTDGDDDPPDPDPDDDDDPDPPDPVVVVVVVVVVVVVVVVVVVVVVVVVVVVVVVVVVVVVVVVVVVVVVVVVVVVVVVVVVVVVVVVVVVVVDPDDDDDDDDDPPPPPPPDD